Protein AF-A0A1H4L630-F1 (afdb_monomer_lite)

InterPro domains:
  IPR023393 START-like domain superfamily [G3DSA:3.30.530.20] (1-115)

Structure (mmCIF, N/CA/C/O backbone):
data_AF-A0A1H4L630-F1
#
_entry.id   AF-A0A1H4L630-F1
#
loop_
_atom_site.group_PDB
_atom_site.id
_atom_site.type_symbol
_atom_site.label_atom_id
_atom_site.label_alt_id
_atom_site.label_comp_id
_atom_site.label_asym_id
_atom_site.label_entity_id
_atom_site.label_seq_id
_atom_site.pdbx_PDB_ins_code
_atom_site.Cartn_x
_atom_site.Cartn_y
_atom_site.Cartn_z
_atom_site.occupancy
_atom_site.B_iso_or_equiv
_atom_site.auth_seq_id
_atom_site.auth_comp_id
_atom_site.auth_asym_id
_atom_site.auth_atom_id
_atom_site.pdbx_PDB_model_num
ATOM 1 N N . MET A 1 1 ? 14.264 -0.746 -11.446 1.00 88.94 1 MET A N 1
ATOM 2 C CA . MET A 1 1 ? 12.926 -1.031 -12.004 1.00 88.94 1 MET A CA 1
ATOM 3 C C . MET A 1 1 ? 12.316 0.250 -12.571 1.00 88.94 1 MET A C 1
ATOM 5 O O . MET A 1 1 ? 12.516 1.304 -11.976 1.00 88.94 1 MET A O 1
ATOM 9 N N . THR A 1 2 ? 11.654 0.197 -13.730 1.00 95.75 2 THR A N 1
ATOM 10 C CA . THR A 1 2 ? 10.905 1.350 -14.280 1.00 95.75 2 THR A CA 1
ATOM 11 C C . THR A 1 2 ? 9.603 1.586 -13.495 1.00 95.75 2 THR A C 1
ATOM 13 O O . THR A 1 2 ? 9.125 0.652 -12.852 1.00 95.75 2 THR A O 1
ATOM 16 N N . PRO A 1 3 ? 8.980 2.781 -13.555 1.00 96.50 3 PRO A N 1
ATOM 17 C CA . PRO A 1 3 ? 7.705 3.034 -12.872 1.00 96.50 3 PRO A CA 1
ATOM 18 C C . PRO A 1 3 ? 6.589 2.052 -13.253 1.00 96.50 3 PRO A C 1
ATOM 20 O O . PRO A 1 3 ? 5.849 1.593 -12.390 1.00 96.50 3 PRO A O 1
ATOM 23 N N . HIS A 1 4 ? 6.496 1.683 -14.533 1.00 96.25 4 HIS A N 1
ATOM 24 C CA . HIS A 1 4 ? 5.505 0.714 -15.008 1.00 96.25 4 HIS A CA 1
ATOM 25 C C . HIS A 1 4 ? 5.735 -0.667 -14.382 1.00 96.25 4 HIS A C 1
ATOM 27 O O . HIS A 1 4 ? 4.825 -1.210 -13.762 1.00 96.25 4 HIS A O 1
ATOM 33 N N . GLN A 1 5 ? 6.964 -1.182 -14.433 1.00 96.00 5 GLN A N 1
ATOM 34 C CA . GLN A 1 5 ? 7.304 -2.458 -13.792 1.00 96.00 5 GLN A CA 1
ATOM 35 C C . GLN A 1 5 ? 7.053 -2.428 -12.275 1.00 96.00 5 GLN A C 1
ATOM 37 O O . GLN A 1 5 ? 6.537 -3.391 -11.715 1.00 96.00 5 GLN A O 1
ATOM 42 N N . ALA A 1 6 ? 7.367 -1.309 -11.612 1.00 96.38 6 ALA A N 1
ATOM 43 C CA . ALA A 1 6 ? 7.124 -1.143 -10.181 1.00 96.38 6 ALA A CA 1
ATOM 44 C C . ALA A 1 6 ? 5.638 -1.221 -9.846 1.00 96.38 6 ALA A C 1
ATOM 46 O O . ALA A 1 6 ? 5.245 -1.882 -8.888 1.00 96.38 6 ALA A O 1
ATOM 47 N N . TRP A 1 7 ? 4.810 -0.573 -10.658 1.00 96.56 7 TRP A N 1
ATOM 48 C CA . TRP A 1 7 ? 3.369 -0.609 -10.501 1.00 96.56 7 TRP A CA 1
ATOM 49 C C . TRP A 1 7 ? 2.787 -2.013 -10.708 1.00 96.56 7 TRP A C 1
ATOM 51 O O . TRP A 1 7 ? 2.012 -2.477 -9.870 1.00 96.56 7 TRP A O 1
ATOM 61 N N . GLU A 1 8 ? 3.177 -2.709 -11.779 1.00 95.38 8 GLU A N 1
ATOM 62 C CA . GLU A 1 8 ? 2.727 -4.084 -12.043 1.00 95.38 8 GLU A CA 1
ATOM 63 C C . GLU A 1 8 ? 3.138 -5.042 -10.926 1.00 95.38 8 GLU A C 1
ATOM 65 O O . GLU A 1 8 ? 2.335 -5.864 -10.484 1.00 95.38 8 GLU A O 1
ATOM 70 N N . PHE A 1 9 ? 4.361 -4.896 -10.413 1.00 95.31 9 PHE A N 1
ATOM 71 C CA . PHE A 1 9 ? 4.822 -5.674 -9.274 1.00 95.31 9 PHE A CA 1
ATOM 72 C C . PHE A 1 9 ? 3.960 -5.406 -8.035 1.00 95.31 9 PHE A C 1
ATOM 74 O O . PHE A 1 9 ? 3.384 -6.337 -7.475 1.00 95.31 9 PHE A O 1
ATOM 81 N N . LEU A 1 10 ? 3.814 -4.144 -7.625 1.00 95.44 10 LEU A N 1
ATOM 82 C CA . LEU A 1 10 ? 3.123 -3.776 -6.384 1.00 95.44 10 LEU A CA 1
ATOM 83 C C . LEU A 1 10 ? 1.619 -4.080 -6.382 1.00 95.44 10 LEU A C 1
ATOM 85 O O . LEU A 1 10 ? 1.040 -4.274 -5.312 1.00 95.44 10 LEU A O 1
ATOM 89 N N . THR A 1 11 ? 0.988 -4.086 -7.557 1.00 94.00 11 THR A N 1
ATOM 90 C CA . THR A 1 11 ? -0.446 -4.382 -7.726 1.00 94.00 11 THR A CA 1
ATOM 91 C C . THR A 1 11 ? -0.725 -5.822 -8.161 1.00 94.00 11 THR A C 1
ATOM 93 O O . THR A 1 11 ? -1.883 -6.228 -8.235 1.00 94.00 11 THR A O 1
ATOM 96 N N . GLY A 1 12 ? 0.327 -6.607 -8.401 1.00 93.12 12 GLY A N 1
ATOM 97 C CA . GLY A 1 12 ? 0.265 -8.026 -8.726 1.00 93.12 12 GLY A CA 1
ATOM 98 C C . GLY A 1 12 ? 1.089 -8.855 -7.733 1.00 93.12 12 GLY A C 1
ATOM 99 O O . GLY A 1 12 ? 0.683 -8.971 -6.576 1.00 93.12 12 GLY A O 1
ATOM 100 N N . PRO A 1 13 ? 2.235 -9.444 -8.131 1.00 93.19 13 PRO A N 1
ATOM 101 C CA . PRO A 1 13 ? 2.992 -10.375 -7.287 1.00 93.19 13 PRO A CA 1
ATOM 102 C C . PRO A 1 13 ? 3.421 -9.822 -5.922 1.00 93.19 13 PRO A C 1
ATOM 104 O O . PRO A 1 13 ? 3.536 -10.586 -4.965 1.00 93.19 13 PRO A O 1
ATOM 107 N N . GLY A 1 14 ? 3.696 -8.522 -5.835 1.00 94.44 14 GLY A N 1
ATOM 108 C CA . GLY A 1 14 ? 4.121 -7.810 -4.632 1.00 94.44 14 GLY A CA 1
ATOM 109 C C . GLY A 1 14 ? 2.974 -7.396 -3.712 1.00 94.44 14 GLY A C 1
ATOM 110 O O . GLY A 1 14 ? 3.237 -7.025 -2.571 1.00 94.44 14 GLY A O 1
ATOM 111 N N . LEU A 1 15 ? 1.717 -7.479 -4.163 1.00 95.12 15 LEU A N 1
ATOM 112 C CA . LEU A 1 15 ? 0.557 -6.984 -3.416 1.00 95.12 15 LEU A CA 1
ATOM 113 C C . LEU A 1 15 ? 0.452 -7.614 -2.025 1.00 95.12 15 LEU A C 1
ATOM 115 O O . LEU A 1 15 ? 0.287 -6.910 -1.030 1.00 95.12 15 LEU A O 1
ATOM 119 N N . SER A 1 16 ? 0.616 -8.935 -1.947 1.00 94.94 16 SER A N 1
ATOM 120 C CA . SER A 1 16 ? 0.513 -9.653 -0.679 1.00 94.94 16 SER A CA 1
ATOM 121 C C . SER A 1 16 ? 1.630 -9.320 0.310 1.00 94.94 16 SER A C 1
ATOM 123 O O . SER A 1 16 ? 1.434 -9.459 1.513 1.00 94.94 16 SER A O 1
ATOM 125 N N . SER A 1 17 ? 2.780 -8.829 -0.167 1.00 94.75 17 SER A N 1
ATOM 126 C CA . SER A 1 17 ? 3.904 -8.459 0.700 1.00 94.75 17 SER A CA 1
ATOM 127 C C . SER A 1 17 ? 3.663 -7.193 1.508 1.00 94.75 17 SER A C 1
ATOM 129 O O . SER A 1 17 ? 4.296 -7.030 2.546 1.00 94.75 17 SER A O 1
ATOM 131 N N . TRP A 1 18 ? 2.794 -6.294 1.044 1.00 95.88 18 TRP A N 1
ATOM 132 C CA . TRP A 1 18 ? 2.547 -5.026 1.733 1.00 95.88 18 TRP A CA 1
ATOM 133 C C . TRP A 1 18 ? 1.121 -4.885 2.253 1.00 95.88 18 TRP A C 1
ATOM 135 O O . TRP A 1 18 ? 0.912 -4.176 3.233 1.00 95.88 18 TRP A O 1
ATOM 145 N N . LEU A 1 19 ? 0.143 -5.543 1.623 1.00 96.00 19 LEU A N 1
ATOM 146 C CA . LEU A 1 19 ? -1.252 -5.453 2.047 1.00 96.00 19 LEU A CA 1
ATOM 147 C C . LEU A 1 19 ? -1.673 -6.598 2.980 1.00 96.00 19 LEU A C 1
ATOM 149 O O . LEU A 1 19 ? -2.573 -6.401 3.793 1.00 96.00 19 LEU A O 1
ATOM 153 N N . GLY A 1 20 ? -1.010 -7.755 2.885 1.00 95.75 20 GLY A N 1
ATOM 154 C CA . GLY A 1 20 ? -1.388 -9.017 3.531 1.00 95.75 20 GLY A CA 1
ATOM 155 C C . GLY A 1 20 ? -1.845 -10.063 2.513 1.00 95.75 20 GLY A C 1
ATOM 156 O O . GLY A 1 20 ? -2.006 -9.770 1.331 1.00 95.75 20 GLY A O 1
ATOM 157 N N . THR A 1 21 ? -2.047 -11.308 2.932 1.00 95.81 21 THR A N 1
ATOM 158 C CA . THR A 1 21 ? -2.395 -12.402 2.017 1.00 95.81 21 THR A CA 1
ATOM 159 C C . THR A 1 21 ? -3.842 -12.273 1.543 1.00 95.81 21 THR A C 1
ATOM 161 O O . THR A 1 21 ? -4.771 -12.449 2.323 1.00 95.81 21 THR A O 1
ATOM 164 N N . LEU A 1 22 ? -4.061 -11.999 0.259 1.00 93.94 22 LEU A N 1
ATOM 165 C CA . LEU A 1 22 ? -5.391 -11.941 -0.352 1.00 93.94 22 LEU A CA 1
ATOM 166 C C . LEU A 1 22 ? -5.337 -12.320 -1.835 1.00 93.94 22 LEU A C 1
ATOM 168 O O . LEU A 1 22 ? -4.264 -12.322 -2.437 1.00 93.94 22 LEU A O 1
ATOM 172 N N . ASP A 1 23 ? -6.498 -12.605 -2.429 1.00 86.44 23 ASP A N 1
ATOM 173 C CA . ASP A 1 23 ? -6.618 -12.709 -3.886 1.00 86.44 23 ASP A CA 1
ATOM 174 C C . ASP A 1 23 ? -6.271 -11.345 -4.518 1.00 86.44 23 ASP A C 1
ATOM 176 O O . ASP A 1 23 ? -6.941 -10.353 -4.209 1.00 86.44 23 ASP A O 1
ATOM 180 N N . PRO A 1 24 ? -5.277 -11.255 -5.425 1.00 78.25 24 PRO A N 1
ATOM 181 C CA . PRO A 1 24 ? -4.983 -10.016 -6.145 1.00 78.25 24 PRO A CA 1
ATOM 182 C C . PRO A 1 24 ? -6.185 -9.438 -6.906 1.00 78.25 24 PRO A C 1
ATOM 184 O O . PRO A 1 24 ? -6.250 -8.237 -7.169 1.00 78.25 24 PRO A O 1
ATOM 187 N N . GLY A 1 25 ? -7.174 -10.273 -7.236 1.00 83.19 25 GLY A N 1
ATOM 188 C CA . GLY A 1 25 ? -8.465 -9.863 -7.777 1.00 83.19 25 GLY A CA 1
ATOM 189 C C . GLY A 1 25 ? -9.289 -8.940 -6.871 1.00 83.19 25 GLY A C 1
ATOM 190 O O . GLY A 1 25 ? -10.139 -8.212 -7.387 1.00 83.19 25 GLY A O 1
ATOM 191 N N . ALA A 1 26 ? -9.024 -8.912 -5.562 1.00 83.44 26 ALA A N 1
ATOM 192 C CA . ALA A 1 26 ? -9.797 -8.145 -4.587 1.00 83.44 26 ALA A CA 1
ATOM 193 C C . ALA A 1 26 ? -9.622 -6.620 -4.723 1.00 83.44 26 ALA A C 1
ATOM 195 O O . ALA A 1 26 ? -10.550 -5.866 -4.442 1.00 83.44 26 ALA A O 1
ATOM 196 N N . ILE A 1 27 ? -8.471 -6.139 -5.211 1.00 88.81 27 ILE A N 1
ATOM 197 C CA . ILE A 1 27 ? -8.164 -4.699 -5.327 1.00 88.81 27 ILE A CA 1
ATOM 198 C C . ILE A 1 27 ? -8.356 -4.218 -6.774 1.00 88.81 27 ILE A C 1
ATOM 200 O O . ILE A 1 27 ? -7.442 -3.706 -7.421 1.00 88.81 27 ILE A O 1
ATOM 204 N N . ARG A 1 28 ? -9.559 -4.413 -7.333 1.00 82.50 28 ARG A N 1
ATOM 205 C CA . ARG A 1 28 ? -9.858 -4.057 -8.738 1.00 82.50 28 ARG A CA 1
ATOM 206 C C . ARG A 1 28 ? -10.783 -2.863 -8.909 1.00 82.50 28 ARG A C 1
ATOM 208 O O . ARG A 1 28 ? -10.497 -2.008 -9.747 1.00 82.50 28 ARG A O 1
ATOM 215 N N . ALA A 1 29 ? -11.868 -2.807 -8.144 1.00 88.94 29 ALA A N 1
ATOM 216 C CA . ALA A 1 29 ? -12.912 -1.802 -8.302 1.00 88.94 29 ALA A CA 1
ATOM 217 C C . ALA A 1 29 ? -12.883 -0.795 -7.152 1.00 88.94 29 ALA A C 1
ATOM 219 O O . ALA A 1 29 ? -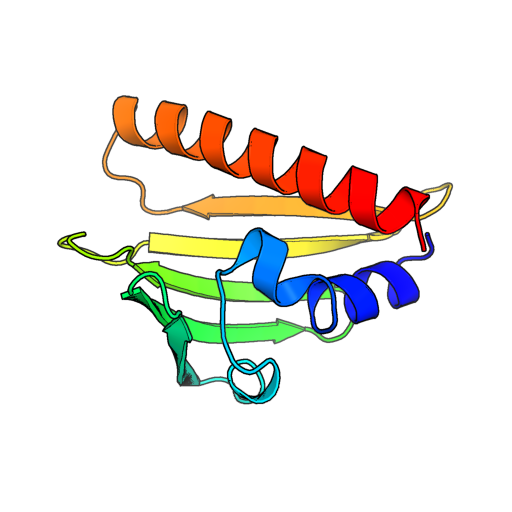12.812 -1.177 -5.985 1.00 88.94 29 ALA A O 1
ATOM 220 N N . ILE A 1 30 ? -12.955 0.496 -7.479 1.00 95.44 30 ILE A N 1
ATOM 221 C CA . ILE A 1 30 ? -13.149 1.545 -6.472 1.00 95.44 30 ILE A CA 1
ATOM 222 C C . ILE A 1 30 ? -14.476 1.277 -5.745 1.00 95.44 30 ILE A C 1
ATOM 224 O O . ILE A 1 30 ? -15.482 0.973 -6.381 1.00 95.44 30 ILE A O 1
ATOM 228 N N . GLY A 1 31 ? -14.458 1.364 -4.416 1.00 95.31 31 GLY A N 1
ATOM 229 C CA . GLY A 1 31 ? -15.543 0.964 -3.518 1.00 95.31 31 GLY A CA 1
ATOM 230 C C . GLY A 1 31 ? -15.541 -0.525 -3.153 1.00 95.31 31 GLY A C 1
ATOM 231 O O . GLY A 1 31 ? -16.322 -0.935 -2.302 1.00 95.31 31 GLY A O 1
ATOM 232 N N . GLY A 1 32 ? -14.677 -1.339 -3.766 1.00 94.62 32 GLY A N 1
ATOM 233 C CA . GLY A 1 32 ? -14.536 -2.755 -3.438 1.00 94.62 32 GLY A CA 1
ATOM 234 C C . GLY A 1 32 ? -13.884 -2.953 -2.072 1.00 94.62 32 GLY A C 1
ATOM 235 O O . GLY A 1 32 ? -12.806 -2.407 -1.818 1.00 94.62 32 GLY A O 1
ATOM 236 N N . ALA A 1 33 ? -14.534 -3.741 -1.217 1.00 95.75 33 ALA A N 1
ATOM 237 C CA . ALA A 1 33 ? -13.985 -4.168 0.062 1.00 95.75 33 ALA A CA 1
ATOM 238 C C . ALA A 1 33 ? -13.005 -5.335 -0.114 1.00 95.75 33 ALA A C 1
ATOM 240 O O . ALA A 1 33 ? -13.164 -6.169 -1.008 1.00 95.75 33 ALA A O 1
ATOM 241 N N . TYR A 1 34 ? -12.019 -5.417 0.772 1.00 96.25 34 TYR A N 1
ATOM 242 C CA . TYR A 1 34 ? -11.074 -6.521 0.847 1.00 96.25 34 TYR A CA 1
ATOM 243 C C . TYR A 1 34 ? -10.908 -6.995 2.289 1.00 96.25 34 TYR A C 1
ATOM 245 O O . TYR A 1 34 ? -11.106 -6.239 3.243 1.00 96.25 34 TYR A O 1
ATOM 253 N N . VAL A 1 35 ? -10.517 -8.260 2.424 1.00 96.50 35 VAL A N 1
ATOM 254 C CA . VAL A 1 35 ? -10.097 -8.877 3.682 1.00 96.50 35 VAL A CA 1
ATOM 255 C C . VAL A 1 35 ? -8.899 -9.769 3.374 1.00 96.50 35 VAL A C 1
ATOM 257 O O . VAL A 1 35 ? -8.939 -10.530 2.406 1.00 96.50 35 VAL A O 1
ATOM 260 N N . THR A 1 36 ? -7.833 -9.656 4.160 1.00 97.38 36 THR A N 1
ATOM 261 C CA . THR A 1 36 ? -6.657 -10.527 4.058 1.00 97.38 36 THR A CA 1
ATOM 262 C C . THR A 1 36 ? -6.783 -11.731 4.989 1.00 97.38 36 THR A C 1
ATOM 264 O O . THR A 1 36 ? -7.600 -11.733 5.910 1.00 97.38 36 THR A O 1
ATOM 267 N N . ALA A 1 37 ? -5.969 -12.765 4.781 1.00 97.25 37 ALA A N 1
ATOM 268 C CA . ALA A 1 37 ? -5.944 -13.954 5.631 1.00 97.25 37 ALA A CA 1
ATOM 269 C C . ALA A 1 37 ? -5.542 -13.625 7.080 1.00 97.25 37 ALA A C 1
ATOM 271 O O . ALA A 1 37 ? -5.968 -14.304 8.009 1.00 97.25 37 ALA A O 1
ATOM 272 N N . GLU A 1 38 ? -4.766 -12.558 7.276 1.00 96.38 38 GLU A N 1
ATOM 273 C CA . GLU A 1 38 ? -4.381 -12.023 8.586 1.00 96.38 38 GLU A CA 1
ATOM 274 C C . GLU A 1 38 ? -5.510 -11.210 9.249 1.00 96.38 38 GLU A C 1
ATOM 276 O O . GLU A 1 38 ? -5.369 -10.753 10.381 1.00 96.38 38 GLU A O 1
ATOM 281 N N . GLY A 1 39 ? -6.641 -11.029 8.560 1.00 96.81 39 GLY A N 1
ATOM 282 C CA . GLY A 1 39 ? -7.823 -10.336 9.067 1.00 96.81 39 GLY A CA 1
ATOM 283 C C . GLY A 1 39 ? -7.800 -8.819 8.881 1.00 96.81 39 GLY A C 1
ATOM 284 O O . GLY A 1 39 ? -8.712 -8.141 9.356 1.00 96.81 39 GLY A O 1
ATOM 285 N N . THR A 1 40 ? -6.807 -8.273 8.172 1.00 97.25 40 THR A N 1
ATOM 286 C CA . THR A 1 40 ? -6.818 -6.863 7.770 1.00 97.25 40 THR A CA 1
ATOM 287 C C . THR A 1 40 ? -7.942 -6.638 6.770 1.00 97.25 40 THR A C 1
ATOM 289 O O . THR A 1 40 ? -8.024 -7.326 5.753 1.00 97.25 40 THR A O 1
ATOM 292 N N . ARG A 1 41 ? -8.796 -5.652 7.029 1.00 97.19 41 ARG A N 1
ATOM 293 C CA . ARG A 1 41 ? -9.927 -5.290 6.169 1.00 97.19 41 ARG A CA 1
ATOM 294 C C . ARG A 1 41 ? -9.841 -3.844 5.702 1.00 97.19 41 ARG A C 1
ATOM 296 O O . ARG A 1 41 ? -9.189 -3.016 6.336 1.00 97.19 41 ARG A O 1
ATOM 303 N N . GLY A 1 42 ? -10.520 -3.541 4.606 1.00 97.31 42 GLY A N 1
ATOM 304 C CA . GLY A 1 42 ? -10.582 -2.186 4.073 1.00 97.31 42 GLY A CA 1
ATOM 305 C C . GLY A 1 42 ? -11.316 -2.104 2.745 1.00 97.31 42 GLY A C 1
ATOM 306 O O . GLY A 1 42 ? -11.957 -3.058 2.313 1.00 97.31 42 GLY A O 1
ATOM 307 N N . GLU A 1 43 ? -11.210 -0.953 2.093 1.00 97.62 43 GLU A N 1
ATOM 308 C CA . GLU A 1 43 ? -11.833 -0.645 0.809 1.00 97.62 43 GLU A CA 1
ATOM 309 C C . GLU A 1 43 ? -10.864 0.095 -0.113 1.00 97.62 43 GLU A C 1
ATOM 311 O O . GLU A 1 43 ? -10.107 0.967 0.324 1.00 97.62 43 GLU A O 1
ATOM 316 N N . LEU A 1 44 ? -10.961 -0.163 -1.419 1.00 97.50 44 LEU A N 1
ATOM 317 C CA . LEU A 1 44 ? -10.307 0.656 -2.438 1.00 97.50 44 LEU A CA 1
ATOM 318 C C . LEU A 1 44 ? -11.018 1.997 -2.606 1.00 97.50 44 LEU A C 1
ATOM 320 O O . LEU A 1 44 ? -12.124 2.068 -3.128 1.00 97.50 44 LEU A O 1
ATOM 324 N N . ARG A 1 45 ? -10.367 3.091 -2.206 1.00 97.88 45 ARG A N 1
ATOM 325 C CA . ARG A 1 45 ? -10.948 4.444 -2.250 1.00 97.88 45 ARG A CA 1
ATOM 326 C C . ARG A 1 45 ? -10.537 5.230 -3.488 1.00 97.88 45 ARG A C 1
ATOM 328 O O . ARG A 1 45 ? -11.294 6.078 -3.946 1.00 97.88 45 ARG A O 1
ATOM 335 N N . SER A 1 46 ? -9.339 4.989 -4.017 1.00 97.31 46 SER A N 1
ATOM 336 C CA . SER A 1 46 ? -8.873 5.612 -5.259 1.00 97.31 46 SER A CA 1
ATOM 337 C C . SER A 1 46 ? -7.793 4.770 -5.923 1.00 97.31 46 SER A C 1
ATOM 339 O O . SER A 1 46 ? -6.977 4.144 -5.243 1.00 97.31 46 SER A O 1
ATOM 341 N N . ARG A 1 47 ? -7.786 4.785 -7.256 1.00 95.88 47 ARG A N 1
ATOM 342 C CA . ARG A 1 47 ? -6.787 4.136 -8.099 1.00 95.88 47 ARG A CA 1
ATOM 343 C C . ARG A 1 47 ? -6.456 5.054 -9.267 1.00 95.88 47 ARG A C 1
ATOM 345 O O . ARG A 1 47 ? -7.330 5.373 -10.068 1.00 95.88 47 ARG A O 1
ATOM 352 N N . ALA A 1 48 ? -5.195 5.453 -9.359 1.00 95.88 48 ALA A N 1
ATOM 353 C CA . ALA A 1 48 ? -4.626 6.100 -10.529 1.00 95.88 48 ALA A CA 1
ATOM 354 C C . ALA A 1 48 ? -3.605 5.135 -11.132 1.00 95.88 48 ALA A C 1
ATOM 356 O O . ALA A 1 48 ? -2.529 4.923 -10.567 1.00 95.88 48 ALA A O 1
ATOM 357 N N . GLU A 1 49 ? -3.980 4.514 -12.249 1.00 95.06 49 GLU A N 1
ATOM 358 C CA . GLU A 1 49 ? -3.183 3.462 -12.879 1.00 95.06 49 GLU A CA 1
ATOM 359 C C . GLU A 1 49 ? -1.744 3.919 -13.137 1.00 95.06 49 GLU A C 1
ATOM 361 O O . GLU A 1 49 ? -1.510 5.048 -13.569 1.00 95.06 49 GLU A O 1
ATOM 366 N N . GLY A 1 50 ? -0.773 3.061 -12.820 1.00 95.56 50 GLY A N 1
ATOM 367 C CA . GLY A 1 50 ? 0.651 3.356 -12.975 1.00 95.56 50 GLY A CA 1
ATOM 368 C C . GLY A 1 50 ? 1.258 4.264 -11.902 1.00 95.56 50 GLY A C 1
ATOM 369 O O . GLY A 1 50 ? 2.454 4.538 -11.975 1.00 95.56 50 GLY A O 1
ATOM 370 N N . SER A 1 51 ? 0.478 4.765 -10.934 1.00 96.62 51 SER A N 1
ATOM 371 C CA . SER A 1 51 ? 0.963 5.824 -10.037 1.00 96.62 51 SER A CA 1
ATOM 372 C C . SER A 1 51 ? 0.532 5.711 -8.580 1.00 96.62 51 SER A C 1
ATOM 374 O O . SER A 1 51 ? 1.355 5.979 -7.704 1.00 96.62 51 SER A O 1
ATOM 376 N N . MET A 1 52 ? -0.725 5.371 -8.273 1.00 97.56 52 MET A N 1
ATOM 377 C CA . MET A 1 52 ? -1.223 5.488 -6.901 1.00 97.56 52 MET A CA 1
ATOM 378 C C . MET A 1 52 ? -2.426 4.597 -6.581 1.00 97.56 52 MET A C 1
ATOM 380 O O . MET A 1 52 ? -3.394 4.540 -7.340 1.00 97.56 52 MET A O 1
ATOM 384 N N . LEU A 1 53 ? -2.384 3.970 -5.402 1.00 97.12 53 LEU A N 1
ATOM 385 C CA . LEU A 1 53 ? -3.527 3.342 -4.737 1.00 97.12 53 LEU A CA 1
ATOM 386 C C . LEU A 1 53 ? -3.788 4.025 -3.398 1.00 97.12 53 LEU A C 1
ATOM 388 O O . LEU A 1 53 ? -2.850 4.330 -2.663 1.00 97.12 53 LEU A O 1
ATOM 392 N N . ARG A 1 54 ? -5.064 4.211 -3.055 1.00 98.12 54 ARG A N 1
ATOM 393 C CA . ARG A 1 54 ? -5.501 4.635 -1.721 1.00 98.12 54 ARG A CA 1
ATOM 394 C C . ARG A 1 54 ? -6.534 3.660 -1.175 1.00 98.12 54 ARG A C 1
ATOM 396 O O . ARG A 1 54 ? -7.576 3.458 -1.802 1.00 98.12 54 ARG A O 1
ATOM 403 N N . LEU A 1 55 ? -6.262 3.131 0.010 1.00 98.06 55 LEU A N 1
ATOM 404 C CA . LEU A 1 55 ? -7.078 2.150 0.715 1.00 98.06 55 LEU A CA 1
ATOM 405 C C . LEU A 1 55 ? -7.490 2.700 2.086 1.00 98.06 55 LEU A C 1
ATOM 407 O O . LEU A 1 55 ? -6.723 3.442 2.709 1.00 98.06 55 LEU A O 1
ATOM 411 N N . THR A 1 56 ? -8.674 2.327 2.571 1.00 98.19 56 THR A N 1
ATOM 412 C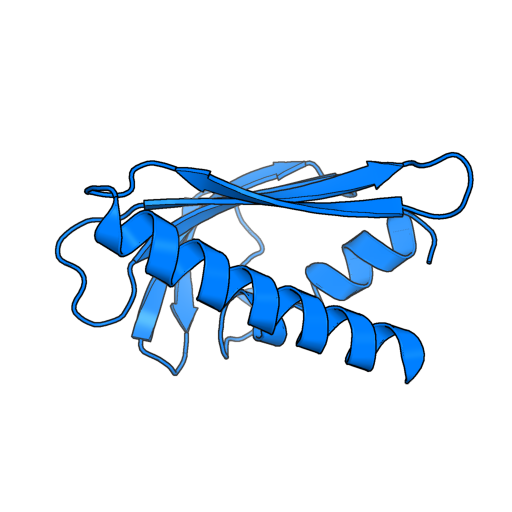 CA . THR A 1 56 ? -8.852 2.246 4.031 1.00 98.19 56 THR A CA 1
ATOM 413 C C . THR A 1 56 ? -8.132 1.003 4.529 1.00 98.19 56 THR A C 1
ATOM 415 O O . THR A 1 56 ? -8.023 0.032 3.787 1.00 98.19 56 THR A O 1
ATOM 418 N N . TRP A 1 57 ? -7.609 1.037 5.750 1.00 97.88 57 TRP A N 1
ATOM 419 C CA . TRP A 1 57 ? -6.843 -0.069 6.315 1.00 97.88 57 TRP A CA 1
ATOM 420 C C . TRP A 1 57 ? -7.222 -0.252 7.779 1.00 97.88 57 TRP A C 1
ATOM 422 O O . TRP A 1 57 ? -7.204 0.698 8.553 1.00 97.88 57 TRP A O 1
ATOM 432 N N . GLN A 1 58 ? -7.623 -1.460 8.153 1.00 97.06 58 GLN A N 1
ATOM 433 C CA . GLN A 1 58 ? -8.011 -1.782 9.518 1.00 97.06 58 GLN A CA 1
ATOM 434 C C . GLN A 1 58 ? -7.517 -3.192 9.851 1.00 97.06 58 GLN A C 1
ATOM 436 O O . GLN A 1 58 ? -8.111 -4.167 9.381 1.00 97.06 58 GLN A O 1
ATOM 441 N N . PRO A 1 59 ? -6.436 -3.322 10.634 1.00 94.75 59 PRO A N 1
ATOM 442 C CA . PRO A 1 59 ? -5.938 -4.609 11.097 1.00 94.75 59 PRO A CA 1
ATOM 443 C C . PRO A 1 59 ? -6.981 -5.366 11.899 1.00 94.75 59 PRO A C 1
ATOM 445 O O . PRO A 1 59 ? -7.906 -4.779 12.470 1.00 94.75 59 PRO A O 1
ATOM 448 N N . ALA A 1 60 ? -6.780 -6.675 12.007 1.00 94.50 60 ALA A N 1
ATOM 449 C CA . ALA A 1 60 ? -7.550 -7.487 12.930 1.00 94.50 60 ALA A CA 1
ATOM 450 C C . ALA A 1 60 ? -7.473 -6.899 14.352 1.00 94.50 60 ALA A C 1
ATOM 452 O O . ALA A 1 60 ? -6.390 -6.668 14.885 1.00 94.50 60 ALA A O 1
ATOM 453 N N . GLY A 1 61 ? -8.635 -6.643 14.956 1.00 91.00 61 GLY A N 1
ATOM 454 C CA . GLY A 1 61 ? -8.740 -6.098 16.313 1.00 91.00 61 GLY A CA 1
ATOM 455 C C . GLY A 1 61 ? -8.584 -4.579 16.439 1.00 91.00 61 GLY A C 1
ATOM 456 O O . GLY A 1 61 ? -8.734 -4.067 17.542 1.00 91.00 61 GLY A O 1
ATOM 457 N N . ALA A 1 62 ? -8.330 -3.841 15.354 1.00 91.19 62 ALA A N 1
ATOM 458 C CA . ALA A 1 62 ? -8.339 -2.381 15.405 1.00 91.19 62 ALA A CA 1
ATOM 459 C C . ALA A 1 62 ? -9.776 -1.838 15.499 1.00 91.19 62 ALA A C 1
ATOM 461 O O . ALA A 1 62 ? -10.660 -2.274 14.761 1.00 91.19 62 ALA A O 1
ATOM 462 N N . GLU A 1 63 ? -10.001 -0.843 16.357 1.00 90.56 63 GLU A N 1
ATOM 463 C CA . GLU A 1 63 ? -11.321 -0.222 16.568 1.00 90.56 63 GLU A CA 1
ATOM 464 C C . GLU A 1 63 ? -11.759 0.645 15.378 1.00 90.56 63 GLU A C 1
ATOM 466 O O . GLU A 1 63 ? -12.921 0.628 14.969 1.00 90.56 63 GLU A O 1
ATOM 471 N N . THR A 1 64 ? -10.821 1.382 14.779 1.00 92.00 64 THR A N 1
ATOM 472 C CA . THR A 1 64 ? -11.083 2.321 13.680 1.00 92.00 64 THR A CA 1
ATOM 473 C C . THR A 1 64 ? -10.214 2.042 12.469 1.00 92.00 64 THR A C 1
ATOM 475 O O . THR A 1 64 ? -9.120 1.493 12.586 1.00 92.00 64 THR A O 1
ATOM 478 N N . ASP A 1 65 ? -10.693 2.467 11.303 1.00 95.38 65 ASP A N 1
ATOM 479 C CA . ASP A 1 65 ? -9.904 2.448 10.082 1.00 95.38 65 ASP A CA 1
ATOM 480 C C . ASP A 1 65 ? -8.896 3.601 10.022 1.00 95.38 65 ASP A C 1
ATOM 482 O O . ASP A 1 65 ? -9.099 4.700 10.549 1.00 95.38 65 ASP A O 1
ATOM 486 N N . SER A 1 66 ? -7.813 3.351 9.306 1.00 97.44 66 SER A N 1
ATOM 487 C CA . SER A 1 66 ? -6.830 4.338 8.898 1.00 97.44 66 SER A CA 1
ATOM 488 C C . SER A 1 66 ? -6.819 4.468 7.371 1.00 97.44 66 SER A C 1
ATOM 490 O O . SER A 1 66 ? -7.660 3.910 6.658 1.00 97.44 66 SER A O 1
ATOM 492 N N . THR A 1 67 ? -5.907 5.272 6.827 1.00 98.19 67 THR A N 1
ATOM 493 C CA . THR A 1 67 ? -5.748 5.420 5.374 1.00 98.19 67 THR A CA 1
ATOM 494 C C . THR A 1 67 ? -4.321 5.116 4.963 1.00 98.19 67 THR A C 1
ATOM 496 O O . THR A 1 67 ? -3.398 5.800 5.397 1.00 98.19 67 THR A O 1
ATOM 499 N N . VAL A 1 68 ? -4.161 4.151 4.058 1.00 98.25 68 VAL A N 1
ATOM 500 C CA . VAL A 1 68 ? -2.875 3.815 3.441 1.00 98.25 68 VAL A CA 1
ATOM 501 C C . VAL A 1 68 ? -2.884 4.263 1.988 1.00 98.25 68 VAL A C 1
ATOM 503 O O . VAL A 1 68 ? -3.823 3.991 1.235 1.00 98.25 68 VAL A O 1
ATOM 506 N N . GLN A 1 69 ? -1.826 4.957 1.582 1.00 98.19 69 GLN A N 1
ATOM 507 C CA . GLN A 1 69 ? -1.591 5.344 0.203 1.00 98.19 69 GLN A CA 1
ATOM 508 C C . GLN A 1 69 ? 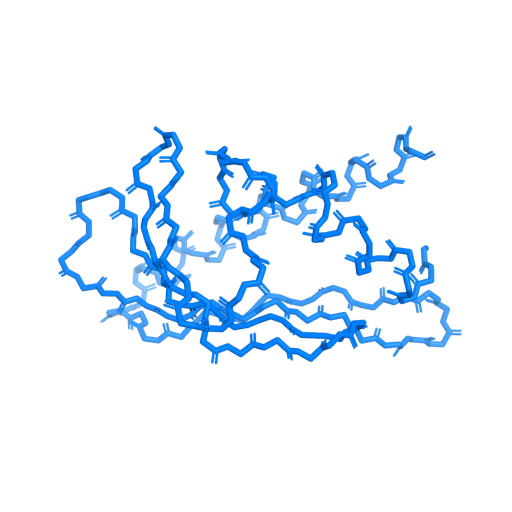-0.258 4.780 -0.280 1.00 98.19 69 GLN A C 1
ATOM 510 O O . GLN A 1 69 ? 0.794 5.129 0.249 1.00 98.19 69 GLN A O 1
ATOM 515 N N . LEU A 1 70 ? -0.308 3.963 -1.328 1.00 97.75 70 LEU A N 1
ATOM 516 C CA . LEU A 1 70 ? 0.863 3.489 -2.054 1.00 97.75 70 LEU A CA 1
ATOM 517 C C . LEU A 1 70 ? 1.075 4.364 -3.289 1.00 97.75 70 LEU A C 1
ATOM 519 O O . LEU A 1 70 ? 0.122 4.648 -4.019 1.00 97.75 70 LEU A O 1
ATOM 523 N N . ARG A 1 71 ? 2.318 4.772 -3.547 1.00 98.00 71 ARG A N 1
ATOM 524 C CA . ARG A 1 71 ? 2.690 5.571 -4.716 1.00 98.00 71 ARG A CA 1
ATOM 525 C C . ARG A 1 71 ? 3.913 5.009 -5.424 1.00 98.00 71 ARG A C 1
ATOM 527 O O . ARG A 1 71 ? 4.874 4.596 -4.780 1.00 98.00 71 ARG A O 1
ATOM 534 N N . VAL A 1 72 ? 3.890 5.105 -6.747 1.00 98.12 72 VAL A N 1
ATOM 535 C CA . VAL A 1 72 ? 5.046 4.936 -7.625 1.00 98.12 72 VAL A CA 1
ATOM 536 C 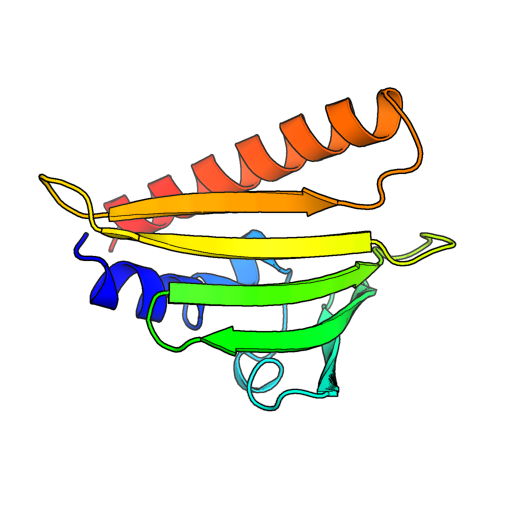C . VAL A 1 72 ? 5.327 6.275 -8.290 1.00 98.12 72 VAL A C 1
ATOM 538 O O . VAL A 1 72 ? 4.457 6.860 -8.934 1.00 98.12 72 VAL A 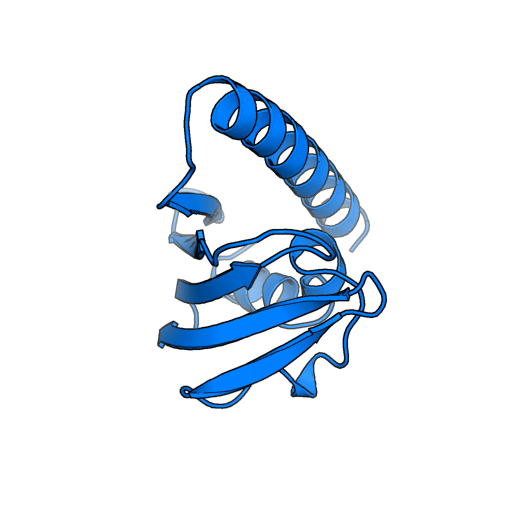O 1
ATOM 541 N N . ILE A 1 73 ? 6.543 6.781 -8.112 1.00 97.56 73 ILE A N 1
ATOM 542 C CA . ILE A 1 73 ? 6.956 8.105 -8.578 1.00 97.56 73 ILE A CA 1
ATOM 543 C C . ILE A 1 73 ? 8.138 7.931 -9.540 1.00 97.56 73 ILE A C 1
ATOM 545 O O . ILE A 1 73 ? 9.133 7.312 -9.157 1.00 97.56 73 ILE A O 1
ATOM 549 N N . PRO A 1 74 ? 8.076 8.454 -10.777 1.00 97.06 74 PRO A N 1
ATOM 550 C CA . PRO A 1 74 ? 9.220 8.441 -11.684 1.00 97.06 74 PRO A CA 1
ATOM 551 C C . PRO A 1 74 ? 10.439 9.164 -11.099 1.00 97.06 74 PRO A C 1
ATOM 553 O O . PRO A 1 74 ? 10.311 10.245 -10.526 1.00 97.06 74 PRO A O 1
ATOM 556 N N . ALA A 1 75 ? 11.627 8.586 -11.282 1.00 95.75 75 ALA A N 1
ATOM 557 C CA . ALA A 1 75 ? 12.899 9.166 -10.854 1.00 95.75 75 ALA A CA 1
ATOM 558 C C . ALA A 1 75 ? 13.869 9.298 -12.041 1.00 95.75 75 ALA A C 1
ATOM 560 O O . ALA A 1 75 ? 13.645 8.715 -13.101 1.00 95.75 75 ALA A O 1
ATOM 561 N N . LYS A 1 76 ? 14.977 10.041 -11.861 1.00 94.25 76 LYS A N 1
ATOM 562 C CA . LYS A 1 76 ? 16.033 10.172 -12.892 1.00 94.25 76 LYS A CA 1
ATOM 563 C C . LYS A 1 76 ? 16.525 8.808 -13.387 1.00 94.25 76 LYS A C 1
ATOM 565 O O . LYS A 1 76 ? 16.792 8.642 -14.571 1.00 94.25 76 LYS A O 1
ATOM 570 N N . THR A 1 77 ? 16.617 7.844 -12.476 1.00 93.56 77 THR A N 1
ATOM 571 C CA . THR A 1 77 ? 16.887 6.437 -12.766 1.00 93.56 77 THR A CA 1
ATOM 572 C C . THR A 1 77 ? 15.881 5.583 -12.002 1.00 93.56 77 THR A C 1
ATOM 574 O O . THR A 1 77 ? 15.881 5.583 -10.772 1.00 93.56 77 THR A O 1
ATOM 577 N N . GLY A 1 78 ? 15.026 4.858 -12.722 1.00 94.38 78 GLY A N 1
ATOM 578 C CA . GLY A 1 78 ? 14.027 3.966 -12.134 1.00 94.38 78 GLY A CA 1
ATOM 579 C C . GLY A 1 78 ? 12.815 4.692 -11.540 1.00 94.38 78 GLY A C 1
ATOM 580 O O . GLY A 1 78 ? 12.221 5.559 -12.183 1.00 94.38 78 GLY A O 1
ATOM 581 N N . SER A 1 79 ? 12.423 4.308 -10.326 1.00 96.00 79 SER A N 1
ATOM 582 C CA . SER A 1 79 ? 11.229 4.813 -9.643 1.00 96.00 79 SER A CA 1
ATOM 583 C C . SER A 1 79 ? 11.399 4.815 -8.128 1.00 96.00 79 SER A C 1
ATOM 585 O O . SER A 1 79 ? 12.065 3.938 -7.582 1.00 96.00 79 SER A O 1
ATOM 587 N N . THR A 1 80 ? 10.707 5.726 -7.455 1.00 96.62 80 THR A N 1
ATOM 588 C CA . THR A 1 80 ? 10.535 5.725 -6.001 1.00 96.62 80 THR A CA 1
ATOM 589 C C . THR A 1 80 ? 9.208 5.066 -5.639 1.00 96.62 80 THR A C 1
ATOM 591 O O . THR A 1 80 ? 8.168 5.435 -6.186 1.00 96.62 80 THR A O 1
ATOM 594 N N . ILE A 1 81 ? 9.241 4.124 -4.697 1.00 96.56 81 ILE A N 1
ATOM 595 C CA . ILE A 1 81 ? 8.052 3.542 -4.064 1.00 96.56 81 ILE A CA 1
ATOM 596 C C . ILE A 1 81 ? 7.862 4.245 -2.721 1.00 96.56 81 ILE A C 1
ATOM 598 O O . ILE A 1 81 ? 8.804 4.336 -1.938 1.00 96.56 81 ILE A O 1
ATOM 602 N N . ALA A 1 82 ? 6.667 4.768 -2.464 1.00 96.75 82 ALA A N 1
ATOM 603 C CA . ALA A 1 82 ? 6.359 5.469 -1.223 1.00 96.75 82 ALA A CA 1
ATOM 604 C C . ALA A 1 82 ? 5.051 4.963 -0.616 1.00 96.75 82 ALA A C 1
ATOM 606 O O . ALA A 1 82 ? 4.066 4.765 -1.330 1.00 96.75 82 ALA A O 1
ATOM 607 N N . ILE A 1 83 ? 5.044 4.808 0.708 1.00 97.81 83 ILE A N 1
ATOM 608 C CA . ILE A 1 83 ? 3.861 4.466 1.496 1.00 97.81 83 ILE A CA 1
ATOM 609 C C . ILE A 1 83 ? 3.583 5.623 2.452 1.00 97.81 83 ILE A C 1
ATOM 611 O O . ILE A 1 83 ? 4.469 6.055 3.186 1.00 97.81 83 ILE A O 1
ATOM 615 N N . HIS A 1 84 ? 2.355 6.133 2.430 1.00 97.06 84 HIS A N 1
ATOM 616 C CA . HIS A 1 84 ? 1.878 7.139 3.372 1.00 97.06 84 HIS A CA 1
ATOM 617 C C . HIS A 1 84 ? 0.734 6.555 4.200 1.00 97.06 84 HIS A C 1
ATOM 619 O O . HIS A 1 84 ? -0.203 5.989 3.638 1.00 97.06 84 HIS A O 1
ATOM 625 N N . HIS A 1 85 ? 0.822 6.692 5.523 1.00 97.69 85 HIS A N 1
ATOM 626 C CA . HIS A 1 85 ? -0.174 6.197 6.465 1.00 97.69 85 HIS A CA 1
ATOM 627 C C . HIS A 1 85 ? -0.731 7.360 7.293 1.00 97.69 85 HIS A C 1
ATOM 629 O O . HIS A 1 85 ? -0.000 8.034 8.019 1.00 97.69 85 HIS A O 1
ATOM 635 N N . GLU A 1 86 ? -2.030 7.605 7.163 1.00 96.00 86 GLU A N 1
ATOM 636 C CA . GLU A 1 86 ? -2.748 8.703 7.805 1.00 96.00 86 GLU A CA 1
ATOM 637 C C . GLU A 1 86 ? -3.809 8.177 8.781 1.00 96.00 86 GLU A C 1
ATOM 639 O O . GLU A 1 86 ? -4.217 7.019 8.705 1.00 96.00 86 GLU A O 1
ATOM 644 N N . ARG A 1 87 ? -4.311 9.070 9.648 1.00 95.25 87 ARG A N 1
ATOM 645 C CA . ARG A 1 87 ? -5.331 8.792 10.685 1.00 95.25 87 ARG A CA 1
ATOM 646 C C . ARG A 1 87 ? -4.872 7.844 11.804 1.00 95.25 87 ARG A C 1
ATOM 648 O O . ARG A 1 87 ? -5.693 7.175 12.414 1.00 95.25 87 ARG A O 1
ATOM 655 N N . LEU A 1 88 ? -3.575 7.860 12.107 1.00 93.31 88 LEU A N 1
ATOM 656 C CA . LEU A 1 88 ? -3.003 7.181 13.271 1.00 93.31 88 LEU A CA 1
ATOM 657 C C . LEU A 1 88 ? -3.350 7.929 14.569 1.00 93.31 88 LEU A C 1
ATOM 659 O O . LEU A 1 88 ? -3.265 9.161 14.631 1.00 93.31 88 LEU A O 1
ATOM 663 N N . SER A 1 89 ? -3.709 7.167 15.594 1.00 89.00 89 SER A N 1
ATOM 664 C CA . SER A 1 89 ? -4.204 7.574 16.910 1.00 89.00 89 SER A CA 1
ATOM 665 C C . SER A 1 89 ? -3.191 8.345 17.761 1.00 89.00 89 SER A C 1
ATOM 667 O O . SER A 1 89 ? -3.594 9.147 18.604 1.00 89.00 89 SER A O 1
ATOM 669 N N . GLY A 1 90 ? -1.883 8.172 17.540 1.00 91.00 90 GLY A N 1
ATOM 670 C CA . GLY A 1 90 ? -0.868 8.851 18.348 1.00 91.00 90 GLY A CA 1
ATOM 671 C C . GLY A 1 90 ? 0.584 8.493 18.012 1.00 91.00 90 GLY A C 1
ATOM 672 O O . GLY A 1 90 ? 0.837 7.796 17.031 1.00 91.00 90 GLY A O 1
ATOM 673 N N . PRO A 1 91 ? 1.556 8.997 18.798 1.00 92.69 91 PRO A N 1
ATOM 674 C CA . PRO A 1 91 ? 2.985 8.761 18.574 1.00 92.69 91 PRO A CA 1
ATOM 675 C C . PRO A 1 91 ? 3.394 7.284 18.621 1.00 92.69 91 PRO A C 1
ATOM 677 O O . PRO A 1 91 ? 4.150 6.856 17.758 1.00 92.69 91 PRO A O 1
ATOM 680 N N . ALA A 1 92 ? 2.848 6.503 19.559 1.00 92.62 92 ALA A N 1
ATOM 681 C CA . ALA A 1 92 ? 3.172 5.080 19.690 1.00 92.62 92 ALA A CA 1
ATOM 682 C C . ALA A 1 92 ? 2.800 4.293 18.421 1.00 92.62 92 ALA A C 1
ATOM 684 O O . ALA A 1 92 ? 3.646 3.638 17.823 1.00 92.62 92 ALA A O 1
ATOM 685 N N . GLU A 1 93 ? 1.570 4.465 17.927 1.00 91.94 93 GLU A N 1
ATOM 686 C CA . GLU A 1 93 ? 1.133 3.827 16.681 1.00 91.94 93 GLU A CA 1
ATOM 687 C C . GLU A 1 93 ? 1.952 4.310 15.470 1.00 91.94 93 GLU A C 1
ATOM 689 O O . GLU A 1 93 ? 2.226 3.542 14.553 1.00 91.94 93 GLU A O 1
ATOM 694 N N . ARG A 1 94 ? 2.402 5.574 15.449 1.00 94.31 94 ARG A N 1
ATOM 695 C CA . ARG A 1 94 ? 3.296 6.066 14.384 1.00 94.31 94 ARG A CA 1
ATOM 696 C C . ARG A 1 94 ? 4.639 5.347 14.391 1.00 94.31 94 ARG A C 1
ATOM 698 O O . ARG A 1 94 ? 5.115 4.998 13.317 1.00 94.31 94 ARG A O 1
ATOM 705 N N . GLU A 1 95 ? 5.242 5.131 15.556 1.00 96.31 95 GLU A N 1
ATOM 706 C CA . GLU A 1 95 ? 6.501 4.387 15.680 1.00 96.31 95 GLU A CA 1
ATOM 707 C C . GLU A 1 95 ? 6.332 2.924 15.256 1.00 96.31 95 GLU A C 1
ATOM 709 O O . GLU A 1 95 ? 7.125 2.420 14.457 1.00 96.31 95 GLU A O 1
ATOM 714 N N . GLU A 1 96 ? 5.254 2.272 15.698 1.00 94.75 96 GLU A N 1
ATOM 715 C CA . GLU A 1 96 ? 4.906 0.909 15.284 1.00 94.75 96 GLU A CA 1
ATOM 716 C C . GLU A 1 96 ? 4.717 0.810 13.766 1.00 94.75 96 GLU A C 1
ATOM 718 O O . GLU A 1 96 ? 5.280 -0.075 13.117 1.00 94.75 96 GLU A O 1
ATOM 723 N N . MET A 1 97 ? 3.977 1.748 13.169 1.00 95.56 97 MET A N 1
ATOM 724 C CA . MET A 1 97 ? 3.741 1.766 11.726 1.00 95.56 97 MET A CA 1
ATOM 725 C C . MET A 1 97 ? 4.997 2.114 10.929 1.00 95.56 97 MET A C 1
ATOM 727 O O . MET A 1 97 ? 5.185 1.576 9.841 1.00 95.56 97 MET A O 1
ATOM 731 N N . LEU A 1 98 ? 5.887 2.962 11.449 1.00 96.00 98 LEU A N 1
ATOM 732 C CA . LEU A 1 98 ? 7.188 3.219 10.827 1.00 96.00 98 LEU A CA 1
ATOM 733 C C . LEU A 1 98 ? 8.034 1.943 10.773 1.00 96.00 98 LEU A C 1
ATOM 735 O O . LEU A 1 98 ? 8.584 1.624 9.718 1.00 96.00 98 LEU A O 1
ATOM 739 N N . ALA A 1 99 ? 8.101 1.190 11.875 1.00 97.44 99 ALA A N 1
ATOM 740 C CA . ALA A 1 99 ? 8.809 -0.086 11.915 1.00 97.44 99 ALA A CA 1
ATOM 741 C C . ALA A 1 99 ? 8.175 -1.118 10.967 1.00 97.44 99 ALA A C 1
ATOM 743 O O . ALA A 1 99 ? 8.884 -1.765 10.193 1.00 97.44 99 ALA A O 1
ATOM 744 N N . HIS A 1 100 ? 6.842 -1.224 10.975 1.00 96.31 100 HIS A N 1
ATOM 745 C CA . HIS A 1 100 ? 6.091 -2.106 10.083 1.00 96.31 100 HIS A CA 1
ATOM 746 C C . HIS A 1 100 ? 6.375 -1.805 8.606 1.00 96.31 100 HIS A C 1
ATOM 748 O O . HIS A 1 100 ? 6.792 -2.693 7.861 1.00 96.31 100 HIS A O 1
ATOM 754 N N . TRP A 1 101 ? 6.213 -0.550 8.178 1.00 97.44 101 TRP A N 1
ATOM 755 C CA . TRP A 1 101 ? 6.436 -0.172 6.783 1.00 97.44 101 TRP A CA 1
ATOM 756 C C . TRP A 1 101 ? 7.904 -0.282 6.372 1.00 97.44 101 TRP A C 1
ATOM 758 O O . TRP A 1 101 ? 8.179 -0.658 5.235 1.00 97.44 101 TRP A O 1
ATOM 768 N N . GLY A 1 102 ? 8.847 -0.032 7.285 1.00 97.75 102 GLY A N 1
ATOM 769 C CA . GLY A 1 102 ? 10.266 -0.294 7.045 1.00 97.75 102 GLY A CA 1
ATOM 770 C C . GLY A 1 102 ? 10.538 -1.770 6.740 1.00 97.75 102 GLY A C 1
ATOM 771 O O . GLY A 1 102 ? 11.201 -2.088 5.754 1.00 97.75 102 GLY A O 1
ATOM 772 N N . ALA A 1 103 ? 9.963 -2.683 7.527 1.00 97.81 103 ALA A N 1
ATOM 773 C CA . ALA A 1 103 ? 10.083 -4.120 7.282 1.00 97.81 103 ALA A CA 1
ATOM 774 C C . ALA A 1 103 ? 9.442 -4.540 5.947 1.00 97.81 103 ALA A C 1
ATOM 776 O O . ALA A 1 103 ? 10.037 -5.307 5.191 1.00 97.81 103 ALA A O 1
ATOM 777 N N . VAL A 1 104 ? 8.264 -3.999 5.622 1.00 97.31 104 VAL A N 1
ATOM 778 C CA . VAL A 1 104 ? 7.586 -4.236 4.337 1.00 97.31 104 VAL A CA 1
ATOM 779 C C . VAL A 1 104 ? 8.440 -3.773 3.157 1.00 97.31 104 VAL A C 1
ATOM 781 O O . VAL A 1 104 ? 8.576 -4.505 2.178 1.00 97.31 104 VAL A O 1
ATOM 784 N N . LEU A 1 105 ? 9.049 -2.586 3.237 1.00 96.25 105 LEU A N 1
ATOM 785 C CA . LEU A 1 105 ? 9.918 -2.073 2.175 1.00 96.25 105 LEU A CA 1
ATOM 786 C C . LEU A 1 105 ? 11.145 -2.968 1.959 1.00 96.25 105 LEU A C 1
ATOM 788 O O . LEU A 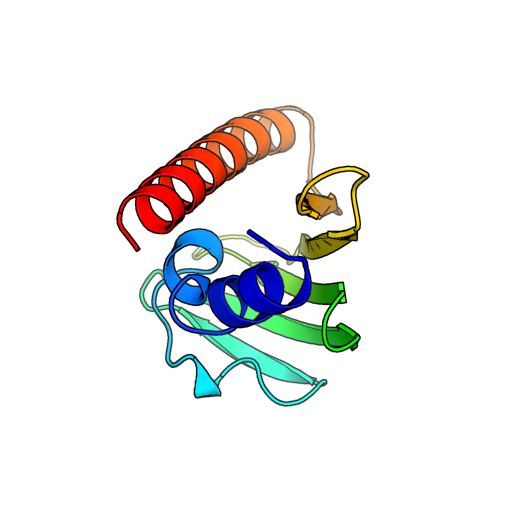1 105 ? 11.474 -3.245 0.809 1.00 96.25 105 LEU A O 1
ATOM 792 N N . ASN A 1 106 ? 11.748 -3.495 3.029 1.00 96.50 106 ASN A N 1
ATOM 793 C CA . ASN A 1 106 ? 12.856 -4.451 2.921 1.00 96.50 106 ASN A CA 1
ATOM 794 C C . ASN A 1 106 ? 12.427 -5.756 2.224 1.00 96.50 106 ASN A C 1
ATOM 796 O O . ASN A 1 106 ? 13.160 -6.287 1.391 1.00 96.50 106 ASN A O 1
ATOM 800 N N . ILE A 1 107 ? 11.227 -6.267 2.527 1.00 95.94 107 ILE A N 1
ATOM 801 C CA . ILE A 1 107 ? 10.669 -7.455 1.856 1.00 95.94 107 ILE A CA 1
ATOM 802 C C . ILE A 1 107 ? 10.451 -7.177 0.365 1.00 95.94 107 ILE A C 1
ATOM 804 O O . ILE A 1 107 ? 10.796 -8.006 -0.477 1.00 95.94 107 ILE A O 1
ATOM 808 N N . LEU A 1 108 ? 9.878 -6.019 0.025 1.00 95.06 108 LEU A N 1
ATOM 809 C CA . LEU A 1 108 ? 9.655 -5.632 -1.367 1.00 95.06 108 LEU A CA 1
ATOM 810 C C . LEU A 1 108 ? 10.979 -5.498 -2.124 1.00 95.06 108 LEU A C 1
ATOM 812 O O . LEU A 1 108 ? 11.079 -5.998 -3.240 1.00 95.06 108 LEU A O 1
ATOM 816 N N . GLU A 1 109 ? 11.990 -4.869 -1.522 1.00 93.62 109 GLU A N 1
ATOM 817 C CA . GLU A 1 109 ? 13.320 -4.727 -2.117 1.00 93.62 109 GLU A CA 1
ATOM 818 C C . GLU A 1 109 ? 13.955 -6.089 -2.416 1.00 93.62 109 GLU A C 1
ATOM 820 O O . GLU A 1 109 ? 14.356 -6.326 -3.555 1.00 93.62 109 GLU A O 1
ATOM 825 N N . ALA A 1 110 ? 13.968 -7.010 -1.446 1.00 93.94 110 ALA A N 1
ATOM 826 C CA . ALA A 1 110 ? 14.508 -8.356 -1.643 1.00 93.94 110 ALA A CA 1
ATOM 827 C C . ALA A 1 110 ? 13.825 -9.077 -2.817 1.00 93.94 110 ALA A C 1
ATOM 829 O O . ALA A 1 110 ? 14.490 -9.616 -3.699 1.00 93.94 110 ALA A O 1
ATOM 830 N N . ARG A 1 111 ? 12.491 -8.996 -2.893 1.00 93.56 111 ARG A N 1
ATOM 831 C CA . ARG A 1 111 ? 11.715 -9.620 -3.973 1.00 93.56 111 ARG A CA 1
ATOM 832 C C . ARG A 1 111 ? 11.948 -8.994 -5.346 1.00 93.56 111 ARG A C 1
ATOM 834 O O . ARG A 1 111 ? 11.787 -9.695 -6.335 1.00 93.56 111 ARG A O 1
ATOM 841 N N . ILE A 1 112 ? 12.287 -7.706 -5.411 1.00 89.00 112 ILE A N 1
ATOM 842 C CA . ILE A 1 112 ? 12.615 -7.007 -6.666 1.00 89.00 112 ILE A CA 1
ATOM 843 C C . ILE A 1 112 ? 14.024 -7.376 -7.150 1.00 89.00 112 ILE A C 1
ATOM 845 O O . ILE A 1 112 ? 14.274 -7.382 -8.350 1.00 89.00 112 ILE A O 1
ATOM 849 N N . VAL A 1 113 ? 14.959 -7.647 -6.235 1.00 81.44 113 VAL A N 1
ATOM 850 C CA . VAL A 1 113 ? 16.338 -8.036 -6.582 1.00 81.44 113 VAL A CA 1
ATOM 851 C C . VAL A 1 113 ? 16.412 -9.485 -7.077 1.00 81.44 113 VAL A C 1
ATOM 853 O O . VAL A 1 113 ? 17.254 -9.802 -7.913 1.00 81.44 113 VAL A O 1
ATOM 856 N N . GLU A 1 114 ? 15.535 -10.356 -6.579 1.00 72.31 114 GLU A N 1
ATOM 857 C CA . GLU A 1 114 ? 15.463 -11.774 -6.960 1.00 72.31 114 GLU A CA 1
ATOM 858 C C . GLU A 1 114 ? 14.678 -12.043 -8.261 1.00 72.31 114 GLU A C 1
ATOM 860 O O . GLU A 1 114 ? 14.726 -13.162 -8.776 1.00 72.31 114 GLU A O 1
ATOM 865 N N . SER A 1 115 ? 13.950 -11.047 -8.780 1.00 58.59 115 SER A N 1
ATOM 866 C CA . SER A 1 115 ? 13.079 -11.132 -9.967 1.00 58.59 115 SER A CA 1
ATOM 867 C C . SER A 1 115 ? 13.714 -10.563 -11.231 1.00 58.59 115 SER A C 1
ATOM 869 O O . SER A 1 115 ? 13.565 -11.198 -12.298 1.00 58.59 115 SER A O 1
#

Sequence (115 aa):
MTPHQAWEFLTGPGLSSWLGTLDPGAIRAIGGAYVTAEGTRGELRSRAEGSMLRLTWQPAGAETDSTVQLRVIPAKTGSTIAIHHERLSGPAEREEMLAHWGAVLNILEARIVES

Secondary structure (DSSP, 8-state):
--HHHHHHHHHTTTHHHHH-S--GGGSSSTT-EEE-TT--EEEEEEEETTTEEEEEEB-TT-SS-EEEEEEEEE-SSSEEEEEEEE---SHHHHHHHHHHHHHHHHHHHHHHH--

Radius of gyration: 13.81 Å; chains: 1; bounding box: 32×24×35 Å

Foldseek 3Di:
DALLVVQCCCLPVLVCLQQNADDSVQQDDAQGWDAHPQGWIWGFPDDDRSFKTKIWTAGVPRPDTWIKMWTWAGDPPHTDIDIDIGDDPDDVVVVVVVVVVVVSVVVSVVVVVVD

pLDDT: mean 94.29, std 5.38, range [58.59, 98.25]

Organism: NCBI:txid156980